Protein AF-A0A8H4PKI7-F1 (afdb_monomer_lite)

Secondary structure (DSSP, 8-state):
--GGGGS-TT-----HHHHHHHHHHHHHHHHHHHHTT-STTPPP-----TT--

InterPro domains:
  IPR002194 Chaperonin TCP-1, conserved site [PS00750] (35-47)
  IPR027413 GroEL-like equatorial domain superfamily [G3DSA:1.10.560.10] (1-53)
  IPR027413 GroEL-like equatorial domain superfamily [SSF48592] (12-52)

Foldseek 3Di:
DDPVVVDDPPDDDDDPVVVVVVVVVVVVVVCVVCVQQDDPRRDDDDDADPVRD

Organism: NCBI:txid1237068

Radius of gyration: 18.31 Å; chains: 1; bounding box: 37×16×49 Å

Structure (mmCIF, N/CA/C/O backbone):
data_AF-A0A8H4PKI7-F1
#
_entry.id   AF-A0A8H4PKI7-F1
#
loop_
_atom_site.group_PDB
_atom_site.id
_atom_site.type_symbol
_atom_site.label_atom_id
_atom_site.label_alt_id
_atom_site.label_comp_id
_atom_site.label_asym_id
_atom_site.label_entity_id
_atom_site.label_seq_id
_atom_site.pdbx_PDB_ins_code
_atom_site.Cartn_x
_atom_site.Cartn_y
_atom_site.Cartn_z
_atom_site.occupancy
_atom_site.B_iso_or_equiv
_atom_site.auth_seq_id
_atom_site.auth_comp_id
_atom_site.auth_asym_id
_atom_site.auth_atom_id
_atom_site.pdbx_PDB_model_num
ATOM 1 N N . MET A 1 1 ? -17.693 4.360 32.504 1.00 48.75 1 MET A N 1
ATOM 2 C CA . MET A 1 1 ? -18.015 3.818 31.166 1.00 48.75 1 MET A CA 1
ATOM 3 C C . MET A 1 1 ? -16.733 3.755 30.358 1.00 48.75 1 MET A C 1
ATOM 5 O O . MET A 1 1 ? -15.994 4.732 30.363 1.00 48.75 1 MET A O 1
ATOM 9 N N . SER A 1 2 ? -16.400 2.607 29.768 1.00 60.00 2 SER A N 1
ATOM 10 C CA . SER A 1 2 ? -15.144 2.468 29.014 1.00 60.00 2 SER A CA 1
ATOM 11 C C . SER A 1 2 ? -15.271 3.164 27.654 1.00 60.00 2 SER A C 1
ATOM 13 O O . SER A 1 2 ? -16.315 3.048 27.020 1.00 60.00 2 SER A O 1
ATOM 15 N N . ALA A 1 3 ? -14.229 3.857 27.183 1.00 62.66 3 ALA A N 1
ATOM 16 C CA . ALA A 1 3 ? -14.250 4.595 25.910 1.00 62.66 3 ALA A CA 1
ATOM 17 C C . ALA A 1 3 ? -14.608 3.727 24.683 1.00 62.66 3 ALA A C 1
ATOM 19 O O . ALA A 1 3 ? -15.099 4.245 23.687 1.00 62.66 3 ALA A O 1
ATOM 20 N N . ALA A 1 4 ? -14.427 2.404 24.771 1.00 61.25 4 ALA A N 1
ATOM 21 C CA . ALA A 1 4 ? -14.824 1.460 23.728 1.00 61.25 4 ALA A CA 1
ATOM 22 C C . ALA A 1 4 ? -16.353 1.349 23.549 1.00 61.25 4 ALA A C 1
ATOM 24 O O . ALA A 1 4 ? -16.812 1.027 22.461 1.00 61.25 4 ALA A O 1
ATOM 25 N N . GLN A 1 5 ? -17.145 1.651 24.586 1.00 61.62 5 GLN A N 1
ATOM 26 C CA . GLN A 1 5 ? -18.615 1.587 24.545 1.00 61.62 5 GLN A CA 1
ATOM 27 C C . GLN A 1 5 ? -19.258 2.794 23.836 1.00 61.62 5 GLN A C 1
ATOM 29 O O . GLN A 1 5 ? -20.453 2.766 23.572 1.00 61.62 5 GLN A O 1
ATOM 34 N N . LEU A 1 6 ? -18.485 3.847 23.533 1.00 72.00 6 LEU A N 1
ATOM 35 C CA . LEU A 1 6 ? -18.952 5.049 22.822 1.00 72.00 6 LEU A CA 1
ATOM 36 C C . LEU A 1 6 ? -18.783 4.955 21.297 1.00 72.00 6 LEU A C 1
ATOM 38 O O . LEU A 1 6 ? -19.096 5.901 20.578 1.00 72.00 6 LEU A O 1
ATOM 42 N N . LEU A 1 7 ? -18.244 3.845 20.800 1.00 78.62 7 LEU A N 1
ATOM 43 C CA . LEU A 1 7 ? -17.953 3.651 19.388 1.00 78.62 7 LEU A CA 1
ATOM 44 C C . LEU A 1 7 ? -19.102 2.912 18.702 1.00 78.62 7 LEU A C 1
ATOM 46 O O . LEU A 1 7 ? -19.679 1.979 19.258 1.00 78.62 7 LEU A O 1
ATOM 50 N N . ASN A 1 8 ? -19.414 3.314 17.469 1.00 86.00 8 ASN A N 1
ATOM 51 C CA . ASN A 1 8 ? -20.380 2.593 16.645 1.00 86.00 8 ASN A CA 1
ATOM 52 C C . ASN A 1 8 ? -19.934 1.128 16.446 1.00 86.00 8 ASN A C 1
ATOM 54 O O . ASN A 1 8 ? -18.732 0.883 16.345 1.00 86.00 8 ASN A O 1
ATOM 58 N N . PRO A 1 9 ? -20.856 0.161 16.268 1.00 80.56 9 PRO A N 1
ATOM 59 C CA . PRO A 1 9 ? -20.526 -1.270 16.160 1.00 80.56 9 PRO A CA 1
ATOM 60 C C . PRO A 1 9 ? -19.567 -1.680 15.024 1.00 80.56 9 PRO A 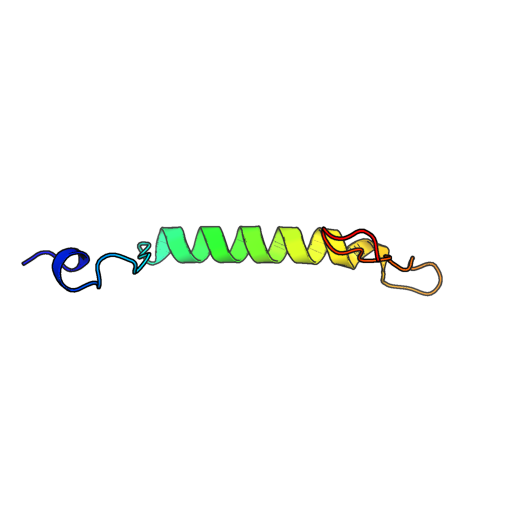C 1
ATOM 62 O O . PRO A 1 9 ? -19.135 -2.826 14.982 1.00 80.56 9 PRO A O 1
ATOM 65 N N . LYS A 1 10 ? -19.241 -0.771 14.093 1.00 81.69 10 LYS A N 1
ATOM 66 C CA . LYS A 1 10 ? -18.280 -0.978 12.990 1.00 81.69 10 LYS A CA 1
ATOM 67 C C . LYS A 1 10 ? -17.027 -0.102 13.094 1.00 81.69 10 LYS A C 1
ATOM 69 O O . LYS A 1 10 ? -16.211 -0.097 12.181 1.00 81.69 10 LYS A O 1
ATOM 74 N N . ALA A 1 11 ? -16.905 0.699 14.149 1.00 82.44 11 ALA A N 1
ATOM 75 C CA . ALA A 1 11 ? -15.777 1.596 14.311 1.00 82.44 11 ALA A CA 1
ATOM 76 C C . ALA A 1 11 ? -14.585 0.822 14.876 1.00 82.44 11 ALA A C 1
ATOM 78 O O . ALA A 1 11 ? -14.606 0.344 16.010 1.00 82.44 11 ALA A O 1
ATOM 79 N N . GLU A 1 12 ? -13.528 0.728 14.081 1.00 82.12 12 GLU A N 1
ATOM 80 C CA . GLU A 1 12 ? -12.245 0.243 14.562 1.00 82.12 12 GLU A CA 1
ATOM 81 C C . GLU A 1 12 ? -11.568 1.334 15.395 1.00 82.12 12 GLU A C 1
ATOM 83 O O . GLU A 1 12 ? -11.447 2.485 14.975 1.00 82.12 12 GLU A O 1
ATOM 88 N N . SER A 1 13 ? -11.108 0.979 16.594 1.00 83.00 13 SER A N 1
ATOM 89 C CA . SER A 1 13 ? -10.331 1.876 17.445 1.00 83.00 13 SER A CA 1
ATOM 90 C C . SER A 1 13 ? -9.093 1.164 17.959 1.00 83.00 13 SER A C 1
ATOM 92 O O . SER A 1 13 ? -9.149 0.026 18.4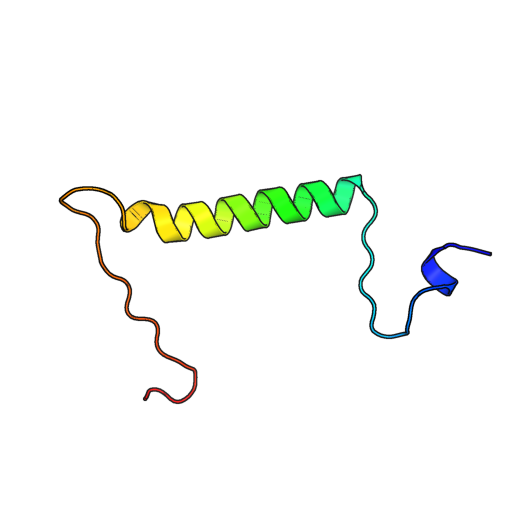27 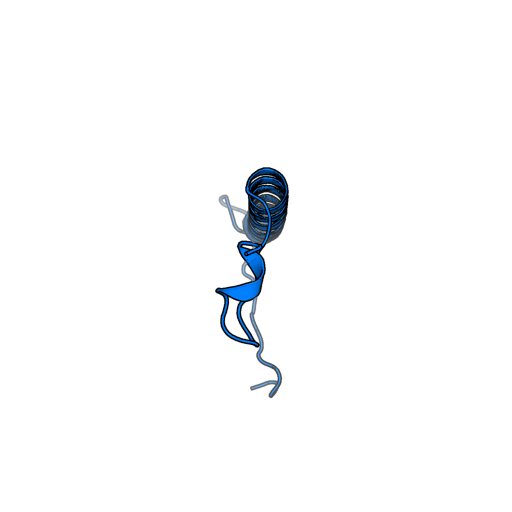1.00 83.00 13 SER A O 1
ATOM 94 N N . ARG A 1 14 ? -7.956 1.850 17.855 1.00 82.44 14 ARG A N 1
ATOM 95 C CA . ARG A 1 14 ? -6.658 1.412 18.369 1.00 82.44 14 ARG A CA 1
ATOM 96 C C . ARG A 1 14 ? -6.179 2.420 19.398 1.00 82.44 14 ARG A C 1
ATOM 98 O O . ARG A 1 14 ? -6.439 3.621 19.279 1.00 82.44 14 ARG A O 1
ATOM 105 N N . ARG A 1 15 ? -5.450 1.954 20.411 1.00 87.00 15 ARG A N 1
ATOM 106 C CA . ARG A 1 15 ? -4.809 2.873 21.364 1.00 87.00 15 ARG A CA 1
ATOM 107 C C . ARG A 1 15 ? -3.718 3.663 20.643 1.00 87.00 15 ARG A C 1
ATOM 109 O O . ARG A 1 15 ? -3.121 3.162 19.698 1.00 87.00 15 ARG A O 1
ATOM 116 N N . ARG A 1 16 ? -3.415 4.883 21.105 1.00 84.88 16 ARG A N 1
ATOM 117 C CA . ARG A 1 16 ? -2.479 5.799 20.414 1.00 84.88 16 ARG A CA 1
ATOM 118 C C . ARG A 1 16 ? -1.144 5.148 20.019 1.00 84.88 16 ARG A C 1
ATOM 120 O O . ARG A 1 16 ? -0.711 5.322 18.888 1.00 84.88 16 ARG A O 1
ATOM 127 N N . GLY A 1 17 ? -0.521 4.379 20.917 1.00 90.94 17 GLY A N 1
ATOM 128 C CA . GLY A 1 17 ? 0.746 3.694 20.626 1.00 90.94 17 GLY A CA 1
ATOM 129 C C . GLY A 1 17 ? 0.622 2.600 19.559 1.00 90.94 17 GLY A C 1
ATOM 130 O O . GLY A 1 17 ? 1.476 2.485 18.686 1.00 90.94 17 GLY A O 1
ATOM 131 N N . GLU A 1 18 ? -0.470 1.837 19.582 1.00 91.00 18 GLU A N 1
ATOM 132 C CA . GLU A 1 18 ? -0.755 0.813 18.569 1.00 91.00 18 GLU A CA 1
ATOM 133 C C . GLU A 1 18 ? -1.072 1.449 17.213 1.00 91.00 18 GLU A C 1
ATOM 135 O O . GLU A 1 18 ? -0.566 0.993 16.193 1.00 91.00 18 GLU A O 1
ATOM 140 N N . ALA A 1 19 ? -1.855 2.533 17.201 1.00 93.81 19 ALA A N 1
ATOM 141 C CA . ALA A 1 19 ? -2.182 3.280 15.990 1.00 93.81 19 ALA A CA 1
ATOM 142 C C . ALA A 1 19 ? -0.924 3.853 15.318 1.00 93.81 19 ALA A C 1
ATOM 144 O O . ALA A 1 19 ? -0.766 3.732 14.106 1.00 93.81 19 ALA A O 1
ATOM 145 N N . LEU A 1 20 ? 0.001 4.419 16.104 1.00 95.62 20 LEU A N 1
ATOM 146 C CA . LEU A 1 20 ? 1.279 4.914 15.589 1.00 95.62 20 LEU A CA 1
ATOM 147 C C . 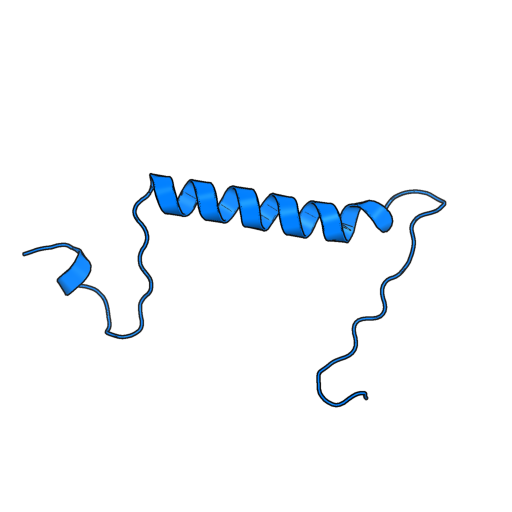LEU A 1 20 ? 2.092 3.790 14.937 1.00 95.62 20 LEU A C 1
ATOM 149 O O . LEU A 1 20 ? 2.572 3.959 13.819 1.00 95.62 20 LEU A O 1
ATOM 153 N N . LYS A 1 21 ? 2.206 2.637 15.608 1.00 96.50 21 LYS A N 1
ATOM 154 C CA . LYS A 1 21 ? 2.920 1.475 15.067 1.00 96.50 21 LYS A CA 1
ATOM 155 C C . LYS A 1 21 ? 2.315 1.011 13.739 1.00 96.50 21 LYS A C 1
ATOM 157 O O . LYS A 1 21 ? 3.055 0.787 12.789 1.00 96.50 21 LYS A O 1
ATOM 162 N N . VAL A 1 22 ? 0.986 0.907 13.663 1.00 96.44 22 VAL A N 1
ATOM 163 C CA . VAL A 1 22 ? 0.277 0.522 12.430 1.00 96.44 22 VAL A CA 1
ATOM 164 C C . VAL A 1 22 ? 0.549 1.518 11.303 1.00 96.44 22 VAL A C 1
ATOM 166 O O . VAL A 1 22 ? 0.856 1.100 10.191 1.00 96.44 22 VAL A O 1
ATOM 169 N N . ASN A 1 23 ? 0.499 2.821 11.588 1.00 96.94 23 ASN A N 1
ATOM 170 C CA . ASN A 1 23 ? 0.738 3.853 10.580 1.00 96.94 23 ASN A CA 1
ATOM 171 C C . ASN A 1 23 ? 2.174 3.827 10.041 1.00 96.94 23 ASN A C 1
ATOM 173 O O . ASN A 1 23 ? 2.366 3.999 8.840 1.00 96.94 23 ASN A O 1
ATOM 177 N N . ILE A 1 24 ? 3.168 3.589 10.903 1.00 98.06 24 ILE A N 1
ATOM 178 C CA . ILE A 1 24 ? 4.570 3.456 10.480 1.00 98.06 24 ILE A CA 1
ATOM 179 C C . ILE A 1 24 ? 4.716 2.265 9.535 1.00 98.06 24 ILE A C 1
ATOM 181 O O . ILE A 1 24 ? 5.167 2.444 8.408 1.00 98.06 24 ILE A O 1
ATOM 185 N N . SER A 1 25 ? 4.254 1.080 9.943 1.00 98.06 25 SER A N 1
ATOM 186 C CA . SER A 1 25 ? 4.366 -0.124 9.112 1.00 98.06 25 SER A CA 1
ATOM 187 C C . SER A 1 25 ? 3.596 -0.007 7.792 1.00 98.06 25 SER A C 1
ATOM 189 O O . SER A 1 25 ? 4.068 -0.480 6.761 1.00 98.06 25 SER A O 1
ATOM 191 N N . ALA A 1 26 ? 2.432 0.651 7.792 1.00 97.75 26 ALA A N 1
ATOM 192 C CA . ALA A 1 26 ? 1.692 0.936 6.564 1.00 97.75 26 ALA A CA 1
ATOM 193 C C . ALA A 1 26 ? 2.475 1.880 5.633 1.00 97.75 26 ALA A C 1
ATOM 195 O O . ALA A 1 26 ? 2.539 1.645 4.426 1.00 97.75 26 ALA A O 1
ATOM 196 N N . GLY A 1 27 ? 3.098 2.923 6.189 1.00 98.38 27 GLY A N 1
ATOM 197 C CA . GLY A 1 27 ? 3.937 3.859 5.441 1.00 98.38 27 GLY A CA 1
ATOM 198 C C . GLY A 1 27 ? 5.188 3.203 4.852 1.00 98.38 27 GLY A C 1
ATOM 199 O O . GLY A 1 27 ? 5.487 3.419 3.679 1.00 98.38 27 GLY A O 1
ATOM 200 N N . GLU A 1 28 ? 5.880 2.368 5.629 1.00 98.44 28 GLU A N 1
ATOM 201 C CA . GLU A 1 28 ? 7.033 1.577 5.171 1.00 98.44 28 GLU A CA 1
ATOM 202 C C . GLU A 1 28 ? 6.640 0.639 4.023 1.00 98.44 28 GLU A C 1
ATOM 204 O O . GLU A 1 28 ? 7.284 0.648 2.976 1.00 98.44 28 GLU A O 1
ATOM 209 N N . GLY A 1 29 ? 5.521 -0.082 4.154 1.00 98.00 29 GLY A N 1
ATOM 210 C CA . GLY A 1 29 ? 5.028 -0.959 3.089 1.00 98.00 29 GLY A CA 1
ATOM 211 C C . GLY A 1 29 ? 4.728 -0.212 1.784 1.00 98.00 29 GLY A C 1
ATOM 212 O O . GLY A 1 29 ? 5.104 -0.669 0.704 1.00 98.00 29 GLY A O 1
ATOM 213 N N . LEU A 1 30 ? 4.098 0.966 1.861 1.00 97.81 30 LEU A N 1
ATOM 214 C CA . LEU A 1 30 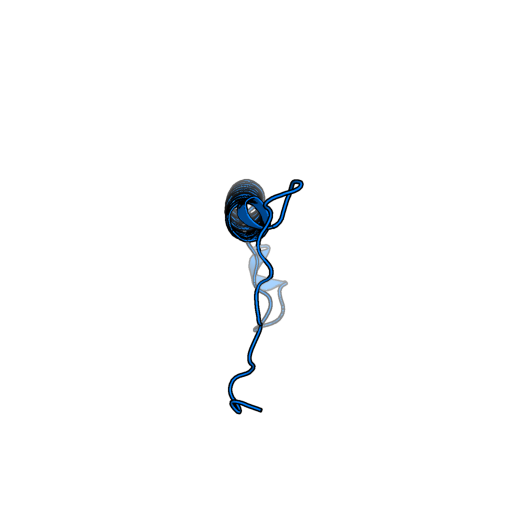? 3.855 1.798 0.676 1.00 97.81 30 LEU A CA 1
ATOM 215 C C . LEU A 1 30 ? 5.153 2.359 0.082 1.00 97.81 30 LEU A C 1
ATOM 217 O O . LEU A 1 30 ? 5.290 2.418 -1.143 1.00 97.81 30 LEU A O 1
ATOM 221 N N . GLN A 1 31 ? 6.115 2.744 0.925 1.00 98.00 31 GLN A N 1
ATOM 222 C CA . GLN A 1 31 ? 7.432 3.185 0.471 1.00 98.00 31 GLN A CA 1
ATOM 223 C C . GLN A 1 31 ? 8.142 2.070 -0.303 1.00 98.00 31 GLN A C 1
ATOM 225 O O . GLN A 1 31 ? 8.650 2.327 -1.395 1.00 98.00 31 GLN A O 1
ATOM 230 N N . ASP A 1 32 ? 8.140 0.841 0.212 1.00 97.62 32 ASP A N 1
ATOM 231 C CA . ASP A 1 32 ? 8.778 -0.306 -0.439 1.00 97.62 32 ASP A CA 1
ATOM 232 C C . ASP A 1 32 ? 8.148 -0.623 -1.799 1.00 97.62 32 ASP A C 1
ATOM 234 O O . ASP A 1 32 ? 8.856 -0.943 -2.760 1.00 97.62 32 ASP A O 1
ATOM 238 N N . VAL A 1 33 ? 6.828 -0.451 -1.926 1.00 96.44 33 VAL A N 1
ATOM 239 C CA . VAL A 1 33 ? 6.150 -0.538 -3.223 1.00 96.44 33 VAL A CA 1
ATOM 240 C C . VAL A 1 33 ? 6.663 0.553 -4.166 1.00 96.44 33 VAL A C 1
ATOM 242 O O . VAL A 1 33 ? 6.986 0.247 -5.311 1.00 96.44 33 VAL A O 1
ATOM 245 N N . LEU A 1 34 ? 6.767 1.806 -3.732 1.00 97.31 34 LEU A N 1
ATOM 246 C CA . LEU A 1 34 ? 7.132 2.915 -4.623 1.00 97.31 34 LEU A CA 1
ATOM 247 C C . LEU A 1 34 ? 8.637 3.012 -4.913 1.00 97.31 34 LEU A C 1
ATOM 249 O O . LEU A 1 34 ? 9.045 3.633 -5.897 1.00 97.31 34 LEU A O 1
ATOM 253 N N . LYS A 1 35 ? 9.478 2.374 -4.096 1.00 97.56 35 LYS A N 1
ATOM 254 C CA . LYS A 1 35 ? 10.943 2.448 -4.180 1.00 97.56 35 LYS A CA 1
ATOM 255 C C . LYS A 1 35 ? 11.493 2.092 -5.562 1.00 97.56 35 LYS A C 1
ATOM 257 O O . LYS A 1 35 ? 12.436 2.730 -6.019 1.00 97.56 35 LYS A O 1
ATOM 262 N N . SER A 1 36 ? 10.909 1.105 -6.245 1.00 96.94 36 SER A N 1
ATOM 263 C CA . SER A 1 36 ? 11.368 0.678 -7.575 1.00 96.94 36 SER A CA 1
ATOM 264 C C . SER A 1 36 ? 10.922 1.603 -8.713 1.00 96.94 36 SER A C 1
ATOM 266 O O . SER A 1 36 ? 11.389 1.440 -9.837 1.00 96.94 36 SER A O 1
ATOM 268 N N . ASN A 1 37 ? 10.008 2.544 -8.458 1.00 97.69 37 ASN A N 1
ATOM 269 C CA . ASN A 1 37 ? 9.472 3.446 -9.478 1.00 97.69 37 ASN A CA 1
ATOM 270 C C . ASN A 1 37 ? 10.354 4.686 -9.702 1.00 97.69 37 ASN A C 1
ATOM 272 O O . ASN A 1 37 ? 10.172 5.391 -10.691 1.00 97.69 37 ASN A O 1
ATOM 276 N N . LEU A 1 38 ? 11.298 4.973 -8.800 1.00 96.69 38 LEU A N 1
ATOM 277 C CA . LEU A 1 38 ? 12.071 6.216 -8.811 1.00 96.69 38 LEU A CA 1
ATOM 278 C C . LEU A 1 38 ? 13.412 6.094 -9.549 1.00 96.69 38 LEU A C 1
ATOM 280 O O . LEU A 1 38 ? 14.095 5.072 -9.498 1.00 96.69 38 LEU A O 1
ATOM 284 N N . GLY A 1 39 ? 13.822 7.199 -10.176 1.00 96.69 39 GLY A N 1
ATOM 285 C CA . GLY A 1 39 ? 15.094 7.343 -10.883 1.00 96.69 39 GLY A CA 1
ATOM 286 C C . GLY A 1 39 ? 14.991 7.106 -12.395 1.00 96.69 39 GLY A C 1
ATOM 287 O O . GLY A 1 39 ? 13.965 6.651 -12.895 1.00 96.69 39 GLY A O 1
ATOM 288 N N . PRO A 1 40 ? 16.069 7.381 -13.149 1.00 96.56 40 PRO A N 1
ATOM 289 C CA . PRO A 1 40 ? 16.079 7.241 -14.610 1.00 96.56 40 PRO A CA 1
ATOM 290 C C . PRO A 1 40 ? 15.918 5.788 -15.093 1.00 96.56 40 PRO A C 1
ATOM 292 O O . PRO A 1 40 ? 15.677 5.556 -16.272 1.00 96.56 40 PRO A O 1
ATOM 295 N N . ARG A 1 41 ? 16.063 4.808 -14.189 1.00 97.06 41 ARG A N 1
ATOM 296 C CA . ARG A 1 41 ? 15.810 3.374 -14.421 1.00 97.06 41 ARG A CA 1
ATOM 297 C C . ARG A 1 41 ? 14.623 2.841 -13.609 1.00 97.06 41 ARG A C 1
ATOM 299 O O . ARG A 1 41 ? 14.510 1.631 -13.431 1.00 97.06 41 ARG A O 1
ATOM 306 N N . GLY A 1 42 ? 13.787 3.728 -13.072 1.00 97.44 42 GLY A N 1
ATOM 307 C CA . GLY A 1 42 ? 12.572 3.334 -12.371 1.00 97.44 42 GLY A CA 1
ATOM 308 C C . GLY A 1 42 ? 11.656 2.515 -13.281 1.00 97.44 42 GLY A C 1
ATOM 309 O O . GLY A 1 42 ? 11.608 2.733 -14.492 1.00 97.44 42 GLY A O 1
ATOM 310 N N . THR A 1 43 ? 10.945 1.549 -12.708 1.00 97.38 43 THR A N 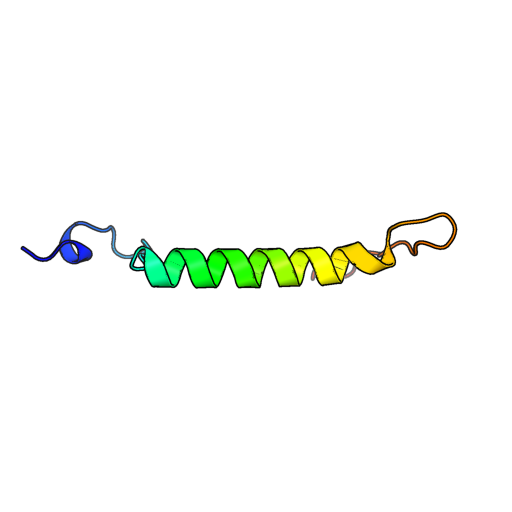1
ATOM 311 C CA . THR A 1 43 ? 9.998 0.702 -13.445 1.00 97.38 43 THR A CA 1
ATOM 312 C C . THR A 1 43 ? 8.569 1.215 -13.301 1.00 97.38 43 THR A C 1
ATOM 314 O O . THR A 1 43 ? 8.232 1.886 -12.328 1.00 97.38 43 THR A O 1
ATOM 317 N N . ILE A 1 44 ? 7.702 0.903 -14.266 1.00 96.75 44 ILE A N 1
ATOM 318 C CA . ILE A 1 44 ? 6.257 1.168 -14.177 1.00 96.75 44 ILE A CA 1
ATOM 319 C C . ILE A 1 44 ? 5.567 -0.077 -13.614 1.00 96.75 44 ILE A C 1
ATOM 321 O O . ILE A 1 44 ? 5.992 -1.202 -13.876 1.00 96.75 44 ILE A O 1
ATOM 325 N N . LYS A 1 45 ? 4.496 0.125 -12.843 1.00 96.75 45 LYS A N 1
ATOM 326 C CA . LYS A 1 45 ? 3.631 -0.953 -12.355 1.00 96.75 45 LYS A CA 1
ATOM 327 C C . LYS A 1 45 ? 2.281 -0.874 -13.050 1.00 96.75 45 LYS A C 1
ATOM 329 O O . LYS A 1 45 ? 1.652 0.179 -13.051 1.00 96.75 45 LYS A O 1
ATOM 334 N N . MET A 1 46 ? 1.852 -1.991 -13.624 1.00 95.62 46 MET A N 1
ATOM 335 C CA . MET A 1 46 ? 0.500 -2.160 -14.142 1.00 95.62 46 MET A CA 1
ATOM 336 C C . MET A 1 46 ? -0.386 -2.631 -12.991 1.00 95.62 46 MET A C 1
ATOM 338 O O . MET A 1 46 ? -0.155 -3.706 -12.438 1.00 95.62 46 MET A O 1
ATOM 342 N N . LEU A 1 47 ? -1.350 -1.803 -12.593 1.00 94.44 47 LEU A N 1
ATOM 343 C CA . LEU A 1 47 ? -2.369 -2.185 -11.622 1.00 94.44 47 LEU A CA 1
ATOM 344 C C . LEU A 1 47 ? -3.557 -2.741 -12.401 1.00 94.44 47 LEU A C 1
ATOM 346 O O . LEU A 1 47 ? -4.116 -2.034 -13.233 1.00 94.44 47 LEU A O 1
ATOM 350 N N . VAL A 1 48 ? -3.900 -3.998 -12.145 1.00 93.69 48 VAL A N 1
ATOM 351 C CA . VAL A 1 48 ? -5.057 -4.675 -12.739 1.00 93.69 48 VAL A CA 1
ATOM 352 C C . VAL A 1 48 ? -6.065 -4.906 -11.625 1.00 93.69 48 VAL A C 1
ATOM 354 O O . VAL A 1 48 ? -5.679 -5.263 -10.506 1.00 93.69 48 VAL A O 1
ATOM 357 N N . ASP A 1 49 ? -7.337 -4.652 -11.905 1.00 94.25 49 ASP A N 1
ATOM 358 C CA . ASP A 1 49 ? -8.403 -4.897 -10.945 1.00 94.25 49 ASP A CA 1
ATOM 359 C C . ASP A 1 49 ? -8.789 -6.391 -10.880 1.00 94.25 49 ASP A C 1
ATOM 361 O O . ASP A 1 49 ? -8.224 -7.247 -11.563 1.00 94.25 49 ASP A O 1
ATOM 365 N N . GLY A 1 50 ? -9.752 -6.733 -10.020 1.00 92.38 50 GLY A N 1
ATOM 366 C CA . GLY A 1 50 ? -10.212 -8.118 -9.873 1.00 92.38 50 GLY A CA 1
ATOM 367 C C . GLY A 1 50 ? -10.984 -8.669 -11.080 1.00 92.38 50 GLY A C 1
ATOM 368 O O . GLY A 1 50 ? -11.193 -9.879 -11.145 1.00 92.38 50 GLY A O 1
ATOM 369 N N . ALA A 1 51 ? -11.419 -7.819 -12.014 1.00 91.62 51 ALA A N 1
ATOM 370 C CA . ALA A 1 51 ? -12.149 -8.217 -13.215 1.00 91.62 51 ALA A CA 1
ATOM 371 C C . ALA A 1 51 ? -11.218 -8.520 -14.400 1.00 91.62 51 ALA A C 1
ATOM 373 O O . ALA A 1 51 ? -11.684 -9.050 -15.411 1.00 91.62 51 ALA A O 1
ATOM 374 N N . GLY A 1 52 ? -9.915 -8.243 -14.273 1.00 74.12 52 GLY A N 1
ATOM 375 C CA . GLY A 1 52 ? -8.927 -8.563 -15.305 1.00 74.12 52 GLY A CA 1
ATOM 376 C C . GLY A 1 52 ? -9.123 -7.782 -16.607 1.00 74.12 52 GLY A C 1
ATOM 377 O O . GLY A 1 52 ? -8.653 -8.235 -17.652 1.00 74.12 52 GLY A O 1
ATOM 378 N N . GLN A 1 53 ? -9.833 -6.653 -16.537 1.00 57.91 53 GLN A N 1
ATOM 379 C CA . GLN A 1 53 ? -10.025 -5.678 -17.612 1.00 57.91 53 GLN A CA 1
ATOM 380 C C . GLN A 1 53 ? -9.267 -4.393 -17.275 1.00 57.91 53 GLN A C 1
ATOM 382 O O . GLN A 1 53 ? -9.152 -4.069 -16.072 1.00 57.91 53 GLN A O 1
#

Sequence (53 aa):
MSAAQLLNPKAESRRRGEALKVNISAGEGLQDVLKSNLGPRGTIKMLVDGAGQ

pLDDT: mean 88.56, std 12.69, range [48.75, 98.44]